Protein AF-A0A4Y2WVT3-F1 (afdb_monomer_lite)

Secondary structure (DSSP, 8-state):
-----HHHHHHHHHHHHHHHHHHTHHHHHHHHHHHHHHHHHHHHHHHHHHHHS--B-TTS-B-------SS------HHHHTTSS---EEEEEES--HHHHHHHHHHHHHHHHH--S----EEEEE-SSHHHHHHHHHHHHHH-TTSEEEEEEESS--SS--SS--EEEEE--

Foldseek 3Di:
DDPDDVVNVVVVVVVVVVVVCVVPVVVVVCVPVVVVVVVVVVVVVVVVVVVVPCCADPVRHRVFPPPDDPDDDDPDDPLVVQAPDQAAEEEEEPDDDPQVQVVVVVVVVVCVVPRPGNHDHYHYYHDNDPVRSVVVVVVVCSVPVRHKYWYKYFDPDDVDDDPDGDIDIDIGD

pLDDT: mean 72.91, std 14.73, range [37.28, 92.56]

Sequence (173 aa):
MVATSGFRQFVILLYKGLLLRKRHYIVTFFELVIPVFVASILCIIQAQQTVYSDDRDFLGRRKGNLWEDYATYEPFDIFETAQHQRLDVEFVFTPNNDFTRKFVEDSVEFFRRRSNFMLGRTGVKGAPSEKELERYCVQQQRDDPYKLYVGTVFQNFGDELPTSLDYKIRHNP

Structure (mmCIF, N/CA/C/O backbone):
data_AF-A0A4Y2WVT3-F1
#
_entry.id   AF-A0A4Y2WVT3-F1
#
loop_
_atom_site.group_PDB
_atom_site.id
_atom_site.type_symbol
_atom_site.label_atom_id
_atom_site.label_alt_id
_atom_site.label_comp_id
_atom_site.label_asym_id
_atom_site.label_entity_id
_atom_site.label_seq_id
_atom_site.pdbx_PDB_ins_code
_atom_site.Cartn_x
_atom_site.Cartn_y
_atom_site.Cartn_z
_atom_site.occupancy
_atom_site.B_iso_or_equiv
_atom_site.auth_seq_id
_atom_site.auth_comp_id
_atom_site.auth_asym_id
_atom_site.auth_atom_id
_atom_site.pdbx_PDB_model_num
ATOM 1 N N . MET A 1 1 ? 60.723 3.828 -65.428 1.00 40.53 1 MET A N 1
ATOM 2 C CA . MET A 1 1 ? 60.074 3.372 -64.179 1.00 40.53 1 MET A CA 1
ATOM 3 C C . MET A 1 1 ? 59.115 4.463 -63.737 1.00 40.53 1 MET A C 1
ATOM 5 O O . MET A 1 1 ? 59.575 5.542 -63.394 1.00 40.53 1 MET A O 1
ATOM 9 N N . VAL A 1 2 ? 57.802 4.255 -63.859 1.00 51.91 2 VAL A N 1
ATOM 10 C CA . VAL A 1 2 ? 56.820 5.274 -63.457 1.00 51.91 2 VAL A CA 1
ATOM 11 C C . VAL A 1 2 ? 56.696 5.213 -61.940 1.00 51.91 2 VAL A C 1
ATOM 13 O O . VAL A 1 2 ? 56.147 4.252 -61.409 1.00 51.91 2 VAL A O 1
ATOM 16 N N . ALA A 1 3 ? 57.236 6.218 -61.251 1.00 56.72 3 ALA A N 1
ATOM 17 C CA . ALA A 1 3 ? 57.017 6.421 -59.827 1.00 56.72 3 ALA A CA 1
ATOM 18 C C . ALA A 1 3 ? 55.534 6.751 -59.614 1.00 56.72 3 ALA A C 1
ATOM 20 O O . ALA A 1 3 ? 55.102 7.898 -59.722 1.00 56.72 3 ALA A O 1
ATOM 21 N N . THR A 1 4 ? 54.712 5.729 -59.394 1.00 61.69 4 THR A N 1
ATOM 22 C CA . THR A 1 4 ? 53.334 5.927 -58.953 1.00 61.69 4 THR A CA 1
ATOM 23 C C . THR A 1 4 ? 53.376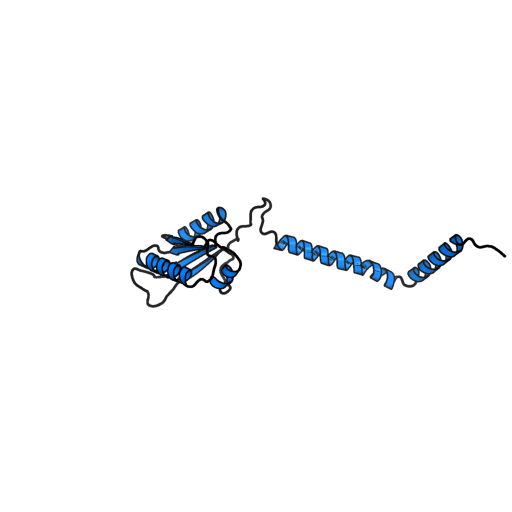 6.529 -57.559 1.00 61.69 4 THR A C 1
ATOM 25 O O . THR A 1 4 ? 53.844 5.891 -56.620 1.00 61.69 4 THR A O 1
ATOM 28 N N . SER A 1 5 ? 52.910 7.774 -57.439 1.00 76.06 5 SER A N 1
ATOM 29 C CA . SER A 1 5 ? 52.772 8.466 -56.161 1.00 76.06 5 SER A CA 1
ATOM 30 C C . SER A 1 5 ? 52.007 7.580 -55.173 1.00 76.06 5 SER A C 1
ATOM 32 O O . SER A 1 5 ? 50.980 6.998 -55.531 1.00 76.06 5 SER A O 1
ATOM 34 N N . GLY A 1 6 ? 52.488 7.463 -53.930 1.00 80.31 6 GLY A N 1
ATOM 35 C CA . GLY A 1 6 ? 51.864 6.601 -52.910 1.00 80.31 6 GLY A CA 1
ATOM 36 C C . GLY A 1 6 ? 50.367 6.883 -52.715 1.00 80.31 6 GLY A C 1
ATOM 37 O O . GLY A 1 6 ? 49.580 5.976 -52.458 1.00 80.31 6 GLY A O 1
ATOM 38 N N . PHE A 1 7 ? 49.944 8.122 -52.977 1.00 82.38 7 PHE A N 1
ATOM 39 C CA . PHE A 1 7 ? 48.540 8.525 -53.004 1.00 82.38 7 PHE A CA 1
ATOM 40 C C . PHE A 1 7 ? 47.713 7.818 -54.092 1.00 82.38 7 PHE A C 1
ATOM 42 O O . PHE A 1 7 ? 46.597 7.369 -53.840 1.00 82.38 7 PHE A O 1
ATOM 49 N N . ARG A 1 8 ? 48.262 7.647 -55.301 1.00 82.19 8 ARG A N 1
ATOM 50 C CA . ARG A 1 8 ? 47.585 6.922 -56.387 1.00 82.19 8 ARG A CA 1
ATOM 51 C C . ARG A 1 8 ? 47.410 5.445 -56.036 1.00 82.19 8 ARG A C 1
ATOM 53 O O . ARG A 1 8 ? 46.363 4.872 -56.322 1.00 82.19 8 ARG A O 1
ATOM 60 N N . GLN A 1 9 ? 48.398 4.846 -55.374 1.00 83.44 9 GLN A N 1
ATOM 61 C CA . GLN A 1 9 ? 48.312 3.469 -54.885 1.00 83.44 9 GLN A CA 1
ATOM 62 C C . GLN A 1 9 ? 47.261 3.324 -53.770 1.00 83.44 9 GLN A C 1
ATOM 64 O O . GLN A 1 9 ? 46.480 2.376 -53.795 1.00 83.44 9 GLN A O 1
ATOM 69 N N . PHE A 1 10 ? 47.170 4.297 -52.859 1.00 85.06 10 PHE A N 1
ATOM 70 C CA . PHE A 1 10 ? 46.140 4.349 -51.817 1.00 85.06 10 PHE A CA 1
ATOM 71 C C . PHE A 1 10 ? 44.716 4.416 -52.393 1.00 85.06 10 PHE A C 1
ATOM 73 O O . PHE A 1 10 ? 43.856 3.623 -52.007 1.00 85.06 10 PHE A O 1
ATOM 80 N N . VAL A 1 11 ? 44.471 5.290 -53.376 1.00 87.50 11 VAL A N 1
ATOM 81 C CA . VAL A 1 11 ? 43.152 5.410 -54.027 1.00 87.50 11 VAL A CA 1
ATOM 82 C C . VAL A 1 11 ? 42.773 4.123 -54.767 1.00 87.50 11 VAL A C 1
ATOM 84 O O . VAL A 1 11 ? 41.625 3.689 -54.696 1.00 87.50 11 VAL A O 1
ATOM 87 N N . ILE A 1 12 ? 43.730 3.469 -55.434 1.00 87.44 12 ILE A N 1
ATOM 88 C CA . ILE A 1 12 ? 43.489 2.188 -56.118 1.00 87.44 12 ILE A CA 1
ATOM 89 C C . ILE A 1 12 ? 43.112 1.087 -55.115 1.00 87.44 12 ILE A C 1
ATOM 91 O O . ILE A 1 12 ? 42.212 0.291 -55.388 1.00 87.44 12 ILE A O 1
ATOM 95 N N . LEU A 1 13 ? 43.758 1.046 -53.947 1.00 85.44 13 LEU A N 1
ATOM 96 C CA . LEU A 1 13 ? 43.434 0.088 -52.887 1.00 85.44 13 LEU A CA 1
ATOM 97 C C . LEU A 1 13 ? 42.046 0.347 -52.283 1.00 85.44 13 LEU A C 1
ATOM 99 O O . LEU A 1 13 ? 41.276 -0.601 -52.127 1.00 85.44 13 LEU A O 1
ATOM 103 N N . LEU A 1 14 ? 41.687 1.612 -52.033 1.00 83.12 14 LEU A N 1
ATOM 104 C CA . LEU A 1 14 ? 40.338 2.002 -51.604 1.00 83.12 14 LEU A CA 1
ATOM 105 C C . LEU A 1 14 ? 39.276 1.598 -52.630 1.00 83.12 14 LEU A C 1
ATOM 107 O O . LEU A 1 14 ? 38.268 0.991 -52.274 1.00 83.12 14 LEU A O 1
ATOM 111 N N . TYR A 1 15 ? 39.519 1.879 -53.911 1.00 86.31 15 TYR A N 1
ATOM 112 C CA . TYR A 1 15 ? 38.610 1.515 -54.995 1.00 86.31 15 TYR A CA 1
ATOM 113 C C . TYR A 1 15 ? 38.429 -0.005 -55.103 1.00 86.31 15 TYR A C 1
ATOM 115 O O . TYR A 1 15 ? 37.311 -0.492 -55.276 1.00 86.31 15 TYR A O 1
ATOM 123 N N . LYS A 1 16 ? 39.507 -0.777 -54.923 1.00 81.50 16 LYS A N 1
ATOM 124 C CA . LYS A 1 16 ? 39.452 -2.243 -54.893 1.00 81.50 16 LYS A CA 1
ATOM 125 C C . LYS A 1 16 ? 38.651 -2.760 -53.691 1.00 81.50 16 LYS A C 1
ATOM 127 O O . LYS A 1 16 ? 37.829 -3.657 -53.865 1.00 81.50 16 LYS A O 1
ATOM 132 N N . GLY A 1 17 ? 38.832 -2.174 -52.505 1.00 77.44 17 GLY A N 1
ATOM 133 C CA . GLY A 1 17 ? 38.026 -2.483 -51.317 1.00 77.44 17 GLY A CA 1
ATOM 134 C C . GLY A 1 17 ? 36.540 -2.164 -51.512 1.00 77.44 17 GLY A C 1
ATOM 135 O O . GLY A 1 17 ? 35.675 -2.972 -51.177 1.00 77.44 17 GLY A O 1
ATOM 136 N N . LEU A 1 18 ? 36.236 -1.033 -52.151 1.00 76.69 18 LEU A N 1
ATOM 137 C CA . LEU A 1 18 ? 34.870 -0.610 -52.462 1.00 76.69 18 LEU A CA 1
ATOM 138 C C . LEU A 1 18 ? 34.197 -1.524 -53.503 1.00 76.69 18 LEU A C 1
ATOM 140 O O . LEU A 1 18 ? 33.026 -1.872 -53.354 1.00 76.69 18 LEU A O 1
ATOM 144 N N . LEU A 1 19 ? 34.936 -1.991 -54.516 1.00 76.62 19 LEU A N 1
ATOM 145 C CA . LEU A 1 19 ? 34.446 -2.973 -55.493 1.00 76.62 19 LEU A CA 1
ATOM 146 C C . LEU A 1 19 ? 34.153 -4.345 -54.869 1.00 76.62 19 LEU A C 1
ATOM 148 O O . LEU A 1 19 ? 33.174 -4.987 -55.253 1.00 76.62 19 LEU A O 1
ATOM 152 N N . LEU A 1 20 ? 34.971 -4.791 -53.909 1.00 71.62 20 LEU A N 1
ATOM 153 C CA . LEU A 1 20 ? 34.722 -6.027 -53.159 1.00 71.62 20 LEU A CA 1
ATOM 154 C C . LEU A 1 20 ? 33.452 -5.905 -52.308 1.00 71.62 20 LEU A C 1
ATOM 156 O O . LEU A 1 20 ? 32.612 -6.805 -52.328 1.00 71.62 20 LEU A O 1
ATOM 160 N N . ARG A 1 21 ? 33.254 -4.755 -51.652 1.00 69.06 21 ARG A N 1
ATOM 161 C CA . ARG A 1 21 ? 32.043 -4.464 -50.872 1.00 69.06 21 ARG A CA 1
ATOM 162 C C . ARG A 1 21 ? 30.783 -4.410 -51.752 1.00 69.06 21 ARG A C 1
ATOM 164 O O . ARG A 1 21 ? 29.753 -4.956 -51.374 1.00 69.06 21 ARG A O 1
ATOM 171 N N . LYS A 1 22 ? 30.885 -3.877 -52.979 1.00 68.56 22 LYS A N 1
ATOM 172 C CA . LYS A 1 22 ? 29.789 -3.868 -53.974 1.00 68.56 22 LYS A CA 1
ATOM 173 C C . LYS A 1 22 ? 29.333 -5.278 -54.388 1.00 68.56 22 LYS A C 1
ATOM 175 O O . LYS A 1 22 ? 28.160 -5.464 -54.694 1.00 68.56 22 LYS A O 1
ATOM 180 N N . ARG A 1 23 ? 30.233 -6.272 -54.404 1.00 71.62 23 ARG A N 1
ATOM 181 C CA . ARG A 1 23 ? 29.885 -7.673 -54.730 1.00 71.62 23 ARG A CA 1
ATOM 182 C C . ARG A 1 23 ? 29.207 -8.409 -53.573 1.00 71.62 23 ARG A C 1
ATOM 184 O O . ARG A 1 23 ? 28.394 -9.289 -53.825 1.00 71.62 23 ARG A O 1
ATOM 191 N N . HIS A 1 24 ? 29.485 -8.018 -52.330 1.00 76.00 24 HIS A N 1
ATOM 192 C CA . HIS A 1 24 ? 28.899 -8.608 -51.123 1.00 76.00 24 HIS A CA 1
ATOM 193 C C . HIS A 1 24 ? 27.914 -7.649 -50.440 1.00 76.00 24 HIS A C 1
ATOM 195 O O . HIS A 1 24 ? 27.964 -7.445 -49.227 1.00 76.00 24 HIS A O 1
ATOM 201 N N . TYR A 1 25 ? 26.991 -7.081 -51.225 1.00 74.69 25 TYR A N 1
ATOM 202 C CA . TYR A 1 25 ? 26.012 -6.098 -50.743 1.00 74.69 25 TYR A CA 1
ATOM 203 C C . TYR A 1 25 ? 25.156 -6.621 -49.578 1.00 74.69 25 TYR A C 1
ATOM 205 O O . TYR A 1 25 ? 24.794 -5.849 -48.699 1.00 74.69 25 TYR A O 1
ATOM 213 N N . ILE A 1 26 ? 24.895 -7.933 -49.530 1.00 74.81 26 ILE A N 1
ATOM 214 C CA . ILE A 1 26 ? 24.154 -8.590 -48.443 1.00 74.81 26 ILE A CA 1
ATOM 215 C C . ILE A 1 26 ? 24.902 -8.445 -47.110 1.00 74.81 26 ILE A C 1
ATOM 217 O O . ILE A 1 26 ? 24.302 -8.080 -46.106 1.00 74.81 26 ILE A O 1
ATOM 221 N N . VAL A 1 27 ? 26.222 -8.662 -47.096 1.00 79.50 27 VAL A N 1
ATOM 222 C CA . VAL A 1 27 ? 27.032 -8.570 -45.868 1.00 79.50 27 VAL A CA 1
ATOM 223 C C . VAL A 1 27 ? 27.122 -7.122 -45.391 1.00 79.50 27 VAL A C 1
ATOM 225 O O . VAL A 1 27 ? 26.963 -6.854 -44.207 1.00 79.50 27 VAL A O 1
ATOM 228 N N . THR A 1 28 ? 27.298 -6.172 -46.314 1.00 78.69 28 THR A N 1
ATOM 229 C CA . THR A 1 28 ? 27.326 -4.734 -45.986 1.00 78.69 28 THR A CA 1
ATOM 230 C C . THR A 1 28 ? 25.971 -4.220 -45.502 1.00 78.69 28 THR A C 1
ATOM 232 O O . THR A 1 28 ? 25.914 -3.342 -44.647 1.00 78.69 28 THR A O 1
ATOM 235 N N . PHE A 1 29 ? 24.875 -4.779 -46.016 1.00 79.75 29 PHE A N 1
ATOM 236 C CA . PHE A 1 29 ? 23.532 -4.474 -45.539 1.00 79.75 29 PHE A CA 1
ATOM 237 C C . PHE A 1 29 ? 23.353 -4.910 -44.080 1.00 79.75 29 PHE A C 1
ATOM 239 O O . PHE A 1 29 ? 22.938 -4.097 -43.261 1.00 79.75 29 PHE A O 1
ATOM 246 N N . PHE A 1 30 ? 23.746 -6.136 -43.719 1.00 82.06 30 PHE A N 1
ATOM 247 C CA . PHE A 1 30 ? 23.706 -6.583 -42.321 1.00 82.06 30 PHE A CA 1
ATOM 248 C C . PHE A 1 30 ? 24.674 -5.804 -41.416 1.00 82.06 30 PHE A C 1
ATOM 250 O O . PHE A 1 30 ? 24.306 -5.476 -40.292 1.00 82.06 30 PHE A O 1
ATOM 257 N N . GLU A 1 31 ? 25.861 -5.437 -41.912 1.00 83.75 31 GLU A N 1
ATOM 258 C CA . GLU A 1 31 ? 26.832 -4.596 -41.190 1.00 83.75 31 GLU A CA 1
ATOM 259 C C . GLU A 1 31 ? 26.243 -3.224 -40.806 1.00 83.75 31 GLU A C 1
ATOM 261 O O . GLU A 1 31 ? 26.591 -2.681 -39.763 1.00 83.75 31 GLU A O 1
ATOM 266 N N . LEU A 1 32 ? 25.319 -2.683 -41.610 1.00 85.19 32 LEU A N 1
ATOM 267 C CA . LEU A 1 32 ? 24.657 -1.401 -41.349 1.00 85.19 32 LEU A CA 1
ATOM 268 C C . LEU A 1 32 ? 23.351 -1.562 -40.557 1.00 85.19 32 LEU A C 1
ATOM 270 O O . LEU A 1 32 ? 23.080 -0.785 -39.643 1.00 85.19 32 LEU A O 1
ATOM 274 N N . VAL A 1 33 ? 22.546 -2.575 -40.880 1.00 89.50 33 VAL A N 1
ATOM 275 C CA . VAL A 1 33 ? 21.230 -2.791 -40.262 1.00 89.50 33 VAL A CA 1
ATOM 276 C C . VAL A 1 33 ? 21.352 -3.280 -38.824 1.00 89.50 33 VAL A C 1
ATOM 278 O O . VAL A 1 33 ? 20.589 -2.823 -37.979 1.00 89.50 33 VAL A O 1
ATOM 281 N N . ILE A 1 34 ? 22.309 -4.161 -38.511 1.00 87.56 34 ILE A N 1
ATOM 282 C CA . ILE A 1 34 ? 22.442 -4.729 -37.1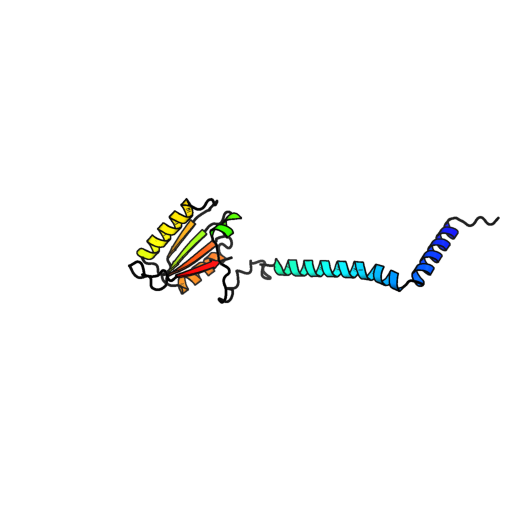61 1.00 87.56 34 ILE A CA 1
ATOM 283 C C . ILE A 1 34 ? 22.719 -3.636 -36.110 1.00 87.56 34 ILE A C 1
ATOM 285 O O . ILE A 1 34 ? 21.971 -3.582 -35.134 1.00 87.56 34 ILE A O 1
ATOM 289 N N . PRO A 1 35 ? 23.699 -2.722 -36.281 1.00 89.50 35 PRO A N 1
ATOM 290 C CA . PRO A 1 35 ? 23.935 -1.656 -35.305 1.00 89.50 35 PRO A CA 1
ATOM 291 C C . PRO A 1 35 ? 22.737 -0.720 -35.126 1.00 89.50 35 PRO A C 1
ATOM 293 O O . PRO A 1 35 ? 22.410 -0.353 -34.000 1.00 89.50 35 PRO A O 1
ATOM 296 N N . VAL A 1 36 ? 22.051 -0.368 -36.219 1.00 91.00 36 VAL A N 1
ATOM 297 C CA . VAL A 1 36 ? 20.859 0.494 -36.177 1.00 91.00 36 VAL A CA 1
ATOM 298 C C . VAL A 1 36 ? 19.708 -0.202 -35.452 1.00 91.00 36 VAL A C 1
ATOM 300 O O . VAL A 1 36 ? 19.046 0.404 -34.612 1.00 91.00 36 VAL A O 1
ATOM 303 N N . PHE A 1 37 ? 19.496 -1.488 -35.725 1.00 92.56 37 PHE A N 1
ATOM 304 C CA . PHE A 1 37 ? 18.456 -2.286 -35.088 1.00 92.56 37 PHE A CA 1
ATOM 305 C C . PHE A 1 37 ? 18.717 -2.464 -33.587 1.00 92.56 37 PHE A C 1
ATOM 307 O O . PHE A 1 37 ? 17.827 -2.207 -32.778 1.00 92.56 37 PHE A O 1
ATOM 314 N N . VAL A 1 38 ? 19.948 -2.803 -33.195 1.00 90.06 38 VAL A N 1
ATOM 315 C CA . VAL A 1 38 ? 20.339 -2.927 -31.781 1.00 90.06 38 VAL A CA 1
ATOM 316 C C . VAL A 1 38 ? 20.186 -1.591 -31.051 1.00 90.06 38 VAL A C 1
ATOM 318 O O . VAL A 1 38 ? 19.607 -1.558 -29.967 1.00 90.06 38 VAL A O 1
ATOM 321 N N . ALA A 1 39 ? 20.621 -0.480 -31.655 1.00 89.88 39 ALA A N 1
ATOM 322 C CA . ALA A 1 39 ? 20.424 0.850 -31.082 1.00 89.88 39 ALA A CA 1
ATOM 323 C C . ALA A 1 39 ? 18.932 1.186 -30.910 1.00 89.88 39 ALA A C 1
ATOM 325 O O . ALA A 1 39 ? 18.538 1.705 -29.869 1.00 89.88 39 ALA A O 1
ATOM 326 N N . SER A 1 40 ? 18.088 0.832 -31.885 1.00 89.00 40 SER A N 1
ATOM 327 C CA . SER A 1 40 ? 16.644 1.078 -31.806 1.00 89.00 40 SER A CA 1
ATOM 328 C C . SER A 1 40 ? 15.971 0.286 -30.683 1.00 89.00 40 SER A C 1
ATOM 330 O O . SER A 1 40 ? 15.154 0.844 -29.956 1.00 89.00 40 SER A O 1
ATOM 332 N N . ILE A 1 41 ? 16.367 -0.977 -30.476 1.00 88.75 41 ILE A N 1
ATOM 333 C CA . ILE A 1 41 ? 15.863 -1.809 -29.377 1.00 88.75 41 ILE A CA 1
ATOM 334 C C . ILE A 1 41 ? 16.261 -1.200 -28.033 1.00 88.75 41 ILE A C 1
ATOM 336 O O . ILE A 1 41 ? 15.416 -1.081 -27.151 1.00 88.75 41 ILE A O 1
ATOM 340 N N . LEU A 1 42 ? 17.517 -0.771 -27.882 1.00 84.50 42 LEU A N 1
ATOM 341 C CA . LEU A 1 42 ? 17.981 -0.130 -26.650 1.00 84.50 42 LEU A CA 1
ATOM 342 C C . LEU A 1 42 ? 17.221 1.171 -26.367 1.00 84.50 42 LEU A C 1
ATOM 344 O O . LEU A 1 42 ? 16.813 1.392 -25.230 1.00 84.50 42 LEU A O 1
ATOM 348 N N . CYS A 1 43 ? 16.956 1.990 -27.388 1.00 82.44 43 CYS A N 1
ATOM 349 C CA . CYS A 1 43 ? 16.132 3.189 -27.241 1.00 82.44 43 CYS A CA 1
ATOM 350 C C . CYS A 1 43 ? 14.683 2.863 -26.850 1.00 82.44 43 CYS A C 1
ATOM 352 O O . CYS A 1 43 ? 14.117 3.575 -26.027 1.00 82.44 43 CYS A O 1
ATOM 354 N N . ILE A 1 44 ? 14.083 1.803 -27.402 1.00 83.38 44 ILE A N 1
ATOM 355 C CA . ILE A 1 44 ? 12.720 1.374 -27.047 1.00 83.38 44 ILE A CA 1
ATOM 356 C C . ILE A 1 44 ? 12.673 0.873 -25.603 1.00 83.38 44 ILE A C 1
ATOM 358 O O . ILE A 1 44 ? 11.803 1.299 -24.851 1.00 83.38 44 ILE A O 1
ATOM 362 N N . ILE A 1 45 ? 13.626 0.031 -25.193 1.00 78.50 45 ILE A N 1
ATOM 363 C CA . ILE A 1 45 ? 13.724 -0.458 -23.811 1.00 78.50 45 ILE A CA 1
ATOM 364 C C . ILE A 1 45 ? 13.903 0.721 -22.853 1.00 78.50 45 ILE A C 1
ATOM 366 O O . ILE A 1 45 ? 13.195 0.808 -21.855 1.00 78.50 45 ILE A O 1
ATOM 370 N N . GLN A 1 46 ? 14.789 1.666 -23.175 1.00 71.62 46 GLN A N 1
ATOM 371 C CA . GLN A 1 46 ? 15.002 2.856 -22.356 1.00 71.62 46 GLN A CA 1
ATOM 372 C C . GLN A 1 46 ? 13.752 3.747 -22.307 1.00 71.62 46 GLN A C 1
ATOM 374 O O . GLN A 1 46 ? 13.396 4.228 -21.236 1.00 71.62 46 GLN A O 1
ATOM 379 N N . ALA A 1 47 ? 13.043 3.925 -23.425 1.00 68.44 47 ALA A N 1
ATOM 380 C CA . ALA A 1 47 ? 11.788 4.672 -23.466 1.00 68.44 47 ALA A CA 1
ATOM 381 C C . ALA A 1 47 ? 10.694 3.996 -22.619 1.00 68.44 47 ALA A C 1
ATOM 383 O O . ALA A 1 47 ? 9.987 4.663 -21.866 1.00 68.44 47 ALA A O 1
ATOM 384 N N . GLN A 1 48 ? 10.585 2.668 -22.674 1.00 62.16 48 GLN A N 1
ATOM 385 C CA . GLN A 1 48 ? 9.659 1.908 -21.832 1.00 62.16 48 GLN A CA 1
ATOM 386 C C . GLN A 1 48 ? 10.044 1.976 -20.353 1.00 62.16 48 GLN A C 1
ATOM 388 O O . GLN A 1 48 ? 9.167 2.132 -19.511 1.00 62.16 48 GLN A O 1
ATOM 393 N N . GLN A 1 49 ? 11.336 1.943 -20.025 1.00 57.25 49 GLN A N 1
ATOM 394 C CA . GLN A 1 49 ? 11.815 2.140 -18.656 1.00 57.25 49 GLN A CA 1
ATOM 395 C C . GLN A 1 49 ? 11.531 3.555 -18.143 1.00 57.25 49 GLN A C 1
ATOM 397 O O . GLN A 1 49 ? 11.167 3.708 -16.982 1.00 57.25 49 GLN A O 1
ATOM 402 N N . THR A 1 50 ? 11.629 4.590 -18.984 1.00 51.38 50 THR A N 1
ATOM 403 C CA . THR A 1 50 ? 11.226 5.948 -18.584 1.00 51.38 50 THR A CA 1
ATOM 404 C C . THR A 1 50 ? 9.722 6.078 -18.378 1.00 51.38 50 THR A C 1
ATOM 406 O O . THR A 1 50 ? 9.316 6.827 -17.505 1.00 51.38 50 THR A O 1
ATOM 409 N N . VAL A 1 51 ? 8.900 5.326 -19.119 1.00 52.47 51 VAL A N 1
ATOM 410 C CA . VAL A 1 51 ? 7.437 5.305 -18.937 1.00 52.47 51 VAL A CA 1
ATOM 411 C C . VAL A 1 51 ? 7.032 4.486 -17.706 1.00 52.47 51 VAL A C 1
ATOM 413 O O . VAL A 1 51 ? 6.070 4.839 -17.037 1.00 52.47 51 VAL A O 1
ATOM 416 N N . TYR A 1 52 ? 7.772 3.423 -17.378 1.00 46.34 52 TYR A N 1
ATOM 417 C CA . TYR A 1 52 ? 7.529 2.601 -16.188 1.00 46.34 52 TYR A CA 1
ATOM 418 C C . TYR A 1 52 ? 8.034 3.262 -14.894 1.00 46.34 52 TYR A C 1
ATOM 420 O O . TYR A 1 52 ? 7.483 3.019 -13.830 1.00 46.34 52 TYR A O 1
ATOM 428 N N . SER A 1 53 ? 9.056 4.121 -14.982 1.00 46.16 53 SER A N 1
ATOM 429 C CA . SER A 1 53 ? 9.573 4.904 -13.848 1.00 46.16 53 SER A CA 1
ATOM 430 C C . SER A 1 53 ? 8.925 6.281 -13.694 1.00 46.16 53 SER A C 1
ATOM 432 O O . SER A 1 53 ? 9.270 6.998 -12.749 1.00 46.16 53 SER A O 1
ATOM 434 N N . ASP A 1 54 ? 8.019 6.686 -14.591 1.00 47.19 54 ASP A N 1
ATOM 435 C CA . ASP A 1 54 ? 7.273 7.931 -14.413 1.00 47.19 54 ASP A CA 1
ATOM 436 C C . ASP A 1 54 ? 6.046 7.674 -13.540 1.00 47.19 54 ASP A C 1
ATOM 438 O O . ASP A 1 54 ? 4.889 7.739 -13.953 1.00 47.19 54 ASP A O 1
ATOM 442 N N . ASP A 1 55 ? 6.332 7.437 -12.264 1.00 51.81 55 ASP A N 1
ATOM 443 C CA . ASP A 1 55 ? 5.380 7.563 -11.169 1.00 51.81 55 ASP A CA 1
ATOM 444 C C . ASP A 1 55 ? 4.880 9.006 -11.034 1.00 51.81 55 ASP A C 1
ATOM 446 O O . ASP A 1 55 ? 4.376 9.349 -9.975 1.00 51.81 55 ASP A O 1
ATOM 450 N N . ARG A 1 56 ? 5.058 9.912 -12.007 1.00 49.25 56 ARG A N 1
ATOM 451 C CA . ARG A 1 56 ? 4.649 11.311 -11.903 1.00 49.25 56 ARG A CA 1
ATOM 452 C C . ARG A 1 56 ? 3.731 11.717 -13.053 1.00 49.25 56 ARG A C 1
ATOM 454 O O . ARG A 1 56 ? 3.986 11.443 -14.214 1.00 49.25 56 ARG A O 1
ATOM 461 N N . ASP A 1 57 ? 2.643 12.406 -12.725 1.00 51.44 57 ASP A N 1
ATOM 462 C CA . ASP A 1 57 ? 1.780 13.040 -13.725 1.00 51.44 57 ASP A CA 1
ATOM 463 C C . ASP A 1 57 ? 2.513 14.197 -14.430 1.00 51.44 57 ASP A C 1
ATOM 465 O O . ASP A 1 57 ? 3.496 14.722 -13.909 1.00 51.44 57 ASP A O 1
ATOM 469 N N . PHE A 1 58 ? 1.961 14.700 -15.546 1.00 44.84 58 PHE A N 1
ATOM 470 C CA . PHE A 1 58 ? 2.441 15.868 -16.324 1.00 44.84 58 PHE A CA 1
ATOM 471 C C . PHE A 1 58 ? 2.798 17.129 -15.501 1.00 44.84 58 PHE A C 1
ATOM 473 O O . PHE A 1 58 ? 3.463 18.032 -16.003 1.00 44.84 58 PHE A O 1
ATOM 480 N N . LEU A 1 59 ? 2.355 17.212 -14.243 1.00 52.91 59 LEU A N 1
ATOM 481 C CA . LEU A 1 59 ? 2.660 18.285 -13.291 1.00 52.91 59 LEU A CA 1
ATOM 482 C C . LEU A 1 59 ? 3.784 17.931 -12.294 1.00 52.91 59 LEU A C 1
ATOM 484 O O . LEU A 1 59 ? 3.956 18.632 -11.299 1.00 52.91 59 LEU A O 1
ATOM 488 N N . GLY A 1 60 ? 4.514 16.832 -12.500 1.00 46.41 60 GLY A N 1
ATOM 489 C CA . GLY A 1 60 ? 5.577 16.354 -11.612 1.00 46.41 60 GLY A CA 1
ATOM 490 C C . GLY A 1 60 ? 5.090 15.834 -10.253 1.00 46.41 60 GLY A C 1
ATOM 491 O O . GLY A 1 60 ? 5.904 15.638 -9.348 1.00 46.41 60 GLY A O 1
ATOM 492 N N . ARG A 1 61 ? 3.779 15.619 -10.086 1.00 48.03 61 ARG A N 1
ATOM 493 C CA . ARG A 1 61 ? 3.179 15.034 -8.877 1.00 48.03 61 ARG A CA 1
ATOM 494 C C . ARG A 1 61 ? 3.287 13.527 -8.946 1.00 48.03 61 ARG A C 1
ATOM 496 O O . ARG A 1 61 ? 2.871 12.982 -9.958 1.00 48.03 61 ARG A O 1
ATOM 503 N N . ARG A 1 62 ? 3.766 12.878 -7.875 1.00 46.47 62 ARG A N 1
ATOM 504 C CA . ARG A 1 62 ? 3.710 11.416 -7.771 1.00 46.47 62 ARG A CA 1
ATOM 505 C C . ARG A 1 62 ? 2.257 10.999 -8.037 1.00 46.47 62 ARG A C 1
ATOM 507 O O . ARG A 1 62 ? 1.366 11.50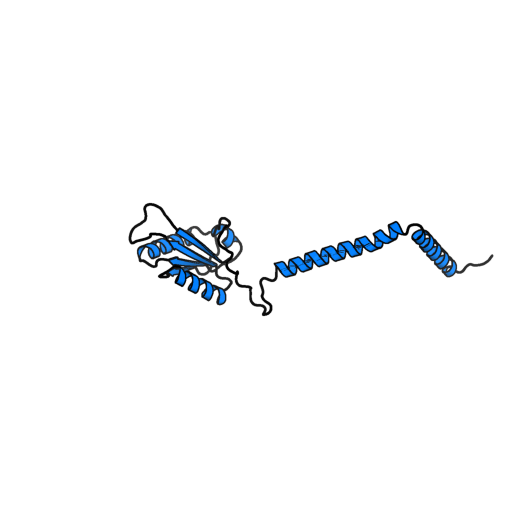7 -7.354 1.00 46.47 62 ARG A O 1
ATOM 514 N N . LYS A 1 63 ? 2.015 10.200 -9.074 1.00 47.16 63 LYS A N 1
ATOM 515 C CA . LYS A 1 63 ? 0.741 9.604 -9.451 1.00 47.16 63 LYS A CA 1
ATOM 516 C C . LYS A 1 63 ? 0.350 8.733 -8.272 1.00 47.16 63 LYS A C 1
ATOM 518 O O . LYS A 1 63 ? 0.760 7.586 -8.178 1.00 47.16 63 LYS A O 1
ATOM 523 N N . GLY A 1 64 ? -0.314 9.354 -7.297 1.00 48.00 64 GLY A N 1
ATOM 524 C CA . GLY A 1 64 ? -0.731 8.691 -6.076 1.00 48.00 64 GLY A CA 1
ATOM 525 C C . GLY A 1 64 ? -1.485 7.450 -6.494 1.00 48.00 64 GLY A C 1
ATOM 526 O O . GLY A 1 64 ? -2.449 7.580 -7.249 1.00 48.00 64 GLY A O 1
ATOM 527 N N . ASN A 1 65 ? -0.943 6.305 -6.082 1.00 48.22 65 ASN A N 1
ATOM 528 C CA . ASN A 1 65 ? -1.357 4.951 -6.409 1.00 48.22 65 ASN A CA 1
ATOM 529 C C . ASN A 1 65 ? -2.859 4.952 -6.673 1.00 48.22 65 ASN A C 1
ATOM 531 O O . ASN A 1 65 ? -3.667 5.085 -5.748 1.00 48.22 65 ASN A O 1
ATOM 535 N N . LEU A 1 66 ? -3.216 4.952 -7.960 1.00 45.56 66 LEU A N 1
ATOM 536 C CA . LEU A 1 66 ? -4.602 4.830 -8.364 1.00 45.56 66 LEU A CA 1
ATOM 537 C C . LEU A 1 66 ? -5.031 3.500 -7.764 1.00 45.56 66 LEU A C 1
ATOM 539 O O . LEU A 1 66 ? -4.446 2.486 -8.126 1.00 45.56 66 LEU A O 1
ATOM 543 N N . TRP A 1 67 ? -5.949 3.547 -6.802 1.00 41.75 67 TRP A N 1
ATOM 544 C CA . TRP A 1 67 ? -6.534 2.386 -6.147 1.00 41.75 67 TRP A CA 1
ATOM 545 C C . TRP A 1 67 ? -6.665 1.229 -7.141 1.00 41.75 67 TRP A C 1
ATOM 547 O O . TRP A 1 67 ? -7.481 1.301 -8.062 1.00 41.75 67 TRP A O 1
ATOM 557 N N . GLU A 1 68 ? -5.805 0.218 -7.004 1.00 42.88 68 GLU A N 1
ATOM 558 C CA . GLU A 1 68 ? -5.884 -0.978 -7.832 1.00 42.88 68 GLU A CA 1
ATOM 559 C C . GLU A 1 68 ? -7.173 -1.716 -7.479 1.00 42.88 68 GLU A C 1
ATOM 561 O O . GLU A 1 68 ? -7.525 -1.876 -6.307 1.00 42.88 68 GLU A O 1
ATOM 566 N N . ASP A 1 69 ? -7.904 -2.104 -8.520 1.00 37.28 69 ASP A N 1
ATOM 567 C CA . ASP A 1 69 ? -9.198 -2.759 -8.405 1.00 37.28 69 ASP A CA 1
ATOM 568 C C . ASP A 1 69 ? -9.044 -4.128 -7.706 1.00 37.28 69 ASP A C 1
ATOM 570 O O . ASP A 1 69 ? -8.155 -4.928 -8.009 1.00 37.28 69 ASP A O 1
ATOM 574 N N . TYR A 1 70 ? -9.898 -4.370 -6.715 1.00 44.03 70 TYR A N 1
ATOM 575 C CA . TYR A 1 70 ? -9.671 -5.234 -5.549 1.00 44.03 70 TYR A CA 1
ATOM 576 C C . TYR A 1 70 ? -9.886 -6.737 -5.804 1.00 44.03 70 TYR A C 1
ATOM 578 O O . TYR A 1 70 ? -10.759 -7.348 -5.182 1.00 44.03 70 TYR A O 1
ATOM 586 N N . ALA A 1 71 ? -9.120 -7.374 -6.689 1.00 43.12 71 ALA A N 1
ATOM 587 C CA . ALA A 1 71 ? -9.295 -8.813 -6.931 1.00 43.12 71 ALA A CA 1
ATOM 588 C C . ALA A 1 71 ? -8.194 -9.700 -6.336 1.00 43.12 71 ALA A C 1
ATOM 590 O O . ALA A 1 71 ? -8.457 -10.861 -6.011 1.00 43.12 71 ALA A O 1
ATOM 591 N N . THR A 1 72 ? -6.955 -9.222 -6.196 1.00 40.03 72 THR A N 1
ATOM 592 C CA . THR A 1 72 ? -5.850 -10.086 -5.751 1.00 40.03 72 THR A CA 1
ATOM 593 C C . THR A 1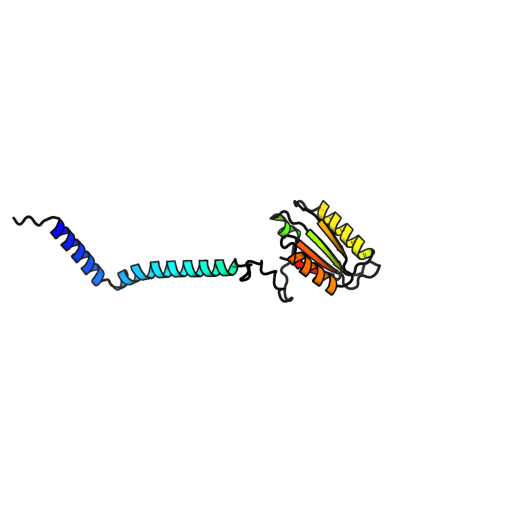 72 ? -4.729 -9.247 -5.151 1.00 40.03 72 THR A C 1
ATOM 595 O O . THR A 1 72 ? -4.003 -8.583 -5.877 1.00 40.03 72 THR A O 1
ATOM 598 N N . TYR A 1 73 ? -4.591 -9.271 -3.826 1.00 45.94 73 TYR A N 1
ATOM 599 C CA . TYR A 1 73 ? -3.404 -8.734 -3.165 1.00 45.94 73 TYR A CA 1
ATOM 600 C C . TYR A 1 73 ? -2.345 -9.832 -3.092 1.00 45.94 73 TYR A C 1
ATOM 602 O O . TYR A 1 73 ? -2.654 -10.949 -2.665 1.00 45.94 73 TYR A O 1
ATOM 610 N N . GLU A 1 74 ? -1.105 -9.522 -3.472 1.00 49.53 74 GLU A N 1
ATOM 611 C CA . GLU A 1 74 ? 0.025 -10.336 -3.023 1.00 49.53 74 GLU A CA 1
ATOM 612 C C . GLU A 1 74 ? 0.060 -10.342 -1.483 1.00 49.53 74 GLU A C 1
ATOM 614 O O . GLU A 1 74 ? -0.399 -9.381 -0.853 1.00 49.53 74 GLU A O 1
ATOM 619 N N . PRO A 1 75 ? 0.548 -11.424 -0.849 1.00 55.78 75 PRO A N 1
ATOM 620 C CA . PRO A 1 75 ? 0.655 -11.487 0.601 1.00 55.78 75 PRO A CA 1
ATOM 621 C C . PRO A 1 75 ? 1.513 -10.319 1.098 1.00 55.78 75 PRO A C 1
ATOM 623 O O . PRO A 1 75 ? 2.724 -10.298 0.908 1.00 55.78 75 PRO A O 1
ATOM 626 N N . PHE A 1 76 ? 0.875 -9.324 1.708 1.00 58.97 76 PHE A N 1
ATOM 627 C CA . PHE A 1 76 ? 1.575 -8.164 2.235 1.00 58.97 76 PHE A CA 1
ATOM 628 C C . PHE A 1 76 ? 2.187 -8.513 3.587 1.00 58.97 76 PHE A C 1
ATOM 630 O O . PHE A 1 76 ? 1.472 -8.650 4.584 1.00 58.97 76 PHE A O 1
ATOM 637 N N . ASP A 1 77 ? 3.513 -8.633 3.617 1.00 65.81 77 ASP A N 1
ATOM 638 C CA . ASP A 1 77 ? 4.271 -8.682 4.859 1.00 65.81 77 ASP A CA 1
ATOM 639 C C . ASP A 1 77 ? 4.863 -7.298 5.172 1.00 65.81 77 ASP A C 1
ATOM 641 O O . ASP A 1 77 ? 5.784 -6.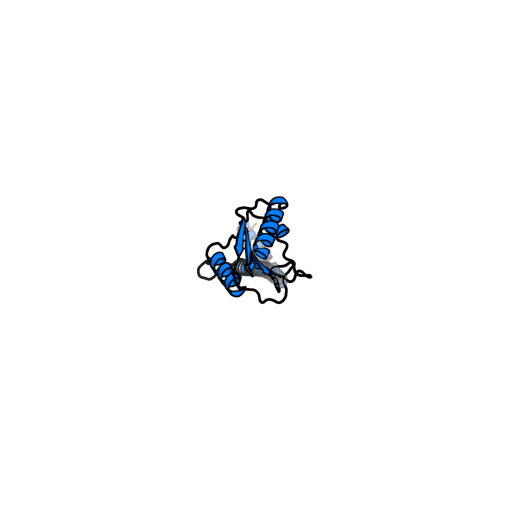795 4.514 1.00 65.81 77 ASP A O 1
ATOM 645 N N . ILE A 1 78 ? 4.328 -6.676 6.227 1.00 64.31 78 ILE A N 1
ATOM 646 C CA . ILE A 1 78 ? 4.815 -5.402 6.773 1.00 64.31 78 ILE A CA 1
ATOM 647 C C . ILE A 1 78 ? 6.298 -5.525 7.158 1.00 64.31 78 ILE A C 1
ATOM 649 O O . ILE A 1 78 ? 7.057 -4.560 7.042 1.00 64.31 78 ILE A O 1
ATOM 653 N N . PHE A 1 79 ? 6.728 -6.711 7.598 1.00 64.94 79 PHE A N 1
ATOM 654 C CA . PHE A 1 79 ? 8.099 -6.971 8.008 1.00 64.94 79 PHE A CA 1
ATOM 655 C C . PHE A 1 79 ? 9.060 -7.098 6.821 1.00 64.94 79 PHE A C 1
ATOM 657 O O . PHE A 1 79 ? 10.226 -6.765 6.973 1.00 64.94 79 PHE A O 1
ATOM 664 N N . GLU A 1 80 ? 8.639 -7.514 5.629 1.00 63.00 80 GLU A N 1
ATOM 665 C CA . GLU A 1 80 ? 9.547 -7.523 4.469 1.00 63.00 80 GLU A CA 1
ATOM 666 C C . GLU A 1 80 ? 9.706 -6.116 3.875 1.00 63.00 80 GLU A C 1
ATOM 668 O O . GLU A 1 80 ? 10.822 -5.648 3.622 1.00 63.00 80 GLU A O 1
ATOM 673 N N . THR A 1 81 ? 8.595 -5.387 3.756 1.00 58.91 81 THR A N 1
ATOM 674 C CA . THR A 1 81 ? 8.556 -4.042 3.158 1.00 58.91 81 THR A CA 1
ATOM 675 C C . THR A 1 81 ? 9.352 -3.021 3.981 1.00 58.91 81 THR A C 1
ATOM 677 O O . THR A 1 81 ? 10.055 -2.168 3.435 1.00 58.91 81 THR A O 1
ATOM 680 N N . ALA A 1 82 ? 9.326 -3.141 5.312 1.00 54.38 82 ALA A N 1
ATOM 681 C CA . ALA A 1 82 ? 10.032 -2.232 6.212 1.00 54.38 82 ALA A CA 1
ATOM 682 C C . ALA A 1 82 ? 11.569 -2.409 6.227 1.00 54.38 82 ALA A C 1
ATOM 684 O O . ALA A 1 82 ? 12.260 -1.563 6.795 1.00 54.38 82 ALA A O 1
ATOM 685 N N . GLN A 1 83 ? 12.140 -3.469 5.627 1.00 53.62 83 GLN A N 1
ATOM 686 C CA . GLN A 1 83 ? 13.590 -3.751 5.710 1.00 53.62 83 GLN A CA 1
ATOM 687 C C . GLN A 1 83 ? 14.458 -2.700 5.013 1.00 53.62 83 GLN A C 1
ATOM 689 O O . GLN A 1 83 ? 15.614 -2.503 5.387 1.00 53.62 83 GLN A O 1
ATOM 694 N N . HIS A 1 84 ? 13.915 -2.029 4.000 1.00 50.59 84 HIS A N 1
ATOM 695 C CA . HIS A 1 84 ? 14.723 -1.258 3.062 1.00 50.59 84 HIS A CA 1
ATOM 696 C C . HIS A 1 84 ? 14.794 0.238 3.394 1.00 50.59 84 HIS A C 1
ATOM 698 O O . HIS A 1 84 ? 15.681 0.923 2.884 1.00 50.59 84 HIS A O 1
ATOM 704 N N . GLN A 1 85 ? 13.891 0.771 4.229 1.00 56.59 85 GLN A N 1
ATOM 705 C CA . GLN A 1 85 ? 13.777 2.215 4.471 1.00 56.59 85 GLN A CA 1
ATOM 706 C C . GLN A 1 85 ? 13.313 2.532 5.904 1.00 56.59 85 GLN A C 1
ATOM 708 O O . GLN A 1 85 ? 12.521 1.800 6.492 1.00 56.59 85 GLN A O 1
ATOM 713 N N . ARG A 1 86 ? 13.783 3.659 6.465 1.00 62.47 86 ARG A N 1
ATOM 714 C CA . ARG A 1 86 ? 13.191 4.259 7.676 1.00 62.47 86 ARG A CA 1
ATOM 715 C C . ARG A 1 86 ? 11.806 4.793 7.322 1.00 62.47 86 ARG A C 1
ATOM 717 O O . ARG A 1 86 ? 11.695 5.931 6.875 1.00 62.47 86 ARG A O 1
ATOM 724 N N . LEU A 1 87 ? 10.782 3.967 7.488 1.00 68.19 87 LEU A N 1
ATOM 725 C CA . LEU A 1 87 ? 9.402 4.349 7.211 1.00 68.19 87 LEU A CA 1
ATOM 726 C C . LEU A 1 87 ? 8.712 4.784 8.506 1.00 68.19 87 LEU A C 1
ATOM 728 O O . LEU A 1 87 ? 8.783 4.103 9.536 1.00 68.19 87 LEU A O 1
ATOM 732 N N . ASP A 1 88 ? 8.046 5.933 8.440 1.00 77.94 88 ASP A N 1
ATOM 733 C CA . ASP A 1 88 ? 7.027 6.302 9.414 1.00 77.94 88 ASP A CA 1
ATOM 734 C C . ASP A 1 88 ? 5.786 5.460 9.098 1.00 77.94 88 ASP A C 1
ATOM 736 O O . ASP A 1 88 ? 5.332 5.419 7.954 1.00 77.94 88 ASP A O 1
ATOM 740 N N . VAL A 1 89 ? 5.257 4.755 10.099 1.00 80.50 89 VAL A N 1
ATOM 741 C CA . VAL A 1 89 ? 4.131 3.826 9.919 1.00 80.50 89 VAL A CA 1
ATOM 742 C C . VAL A 1 89 ? 2.946 4.315 10.733 1.00 80.50 89 VAL A C 1
ATOM 744 O O . VAL A 1 89 ? 3.064 4.572 11.927 1.00 80.50 89 VAL A O 1
ATOM 747 N N . GLU A 1 90 ? 1.777 4.439 10.130 1.00 87.31 90 GLU A N 1
ATOM 748 C CA . GLU A 1 90 ? 0.551 4.778 10.840 1.00 87.31 90 GLU A CA 1
ATOM 749 C C . GLU A 1 90 ? -0.482 3.670 10.695 1.00 87.31 90 GLU A C 1
ATOM 751 O O . GLU A 1 90 ? -0.933 3.336 9.601 1.00 87.31 90 GLU A O 1
ATOM 756 N N . PHE A 1 91 ? -0.850 3.100 11.838 1.00 87.88 91 PHE A N 1
ATOM 757 C CA . PHE A 1 91 ? -1.863 2.066 11.936 1.00 87.88 91 PHE A CA 1
ATOM 758 C C . PHE A 1 91 ? -3.221 2.737 12.088 1.00 87.88 91 PHE A C 1
ATOM 760 O O . PHE A 1 91 ? -3.500 3.392 13.097 1.00 87.88 91 PHE A O 1
ATOM 767 N N . VAL A 1 92 ? -4.066 2.587 11.077 1.00 90.25 92 VAL A N 1
ATOM 768 C CA . VAL A 1 92 ? -5.417 3.141 11.059 1.00 90.25 92 VAL A CA 1
ATOM 769 C C . VAL A 1 92 ? -6.408 1.994 11.183 1.00 90.25 92 VAL A C 1
ATOM 771 O O . VAL A 1 92 ? -6.216 0.955 10.564 1.00 90.25 92 VAL A O 1
ATOM 774 N N . PHE A 1 93 ? -7.465 2.134 11.977 1.00 90.44 93 PHE A N 1
ATOM 775 C CA . PHE A 1 93 ? -8.414 1.036 12.175 1.00 90.44 93 PHE A CA 1
ATOM 776 C C . PHE A 1 93 ? -9.864 1.491 12.308 1.00 90.44 93 PHE A C 1
ATOM 778 O O . PHE A 1 93 ? -10.149 2.641 12.649 1.00 90.44 93 PHE A O 1
ATOM 785 N N . THR A 1 94 ? -10.790 0.575 12.035 1.00 89.56 94 THR A N 1
ATOM 786 C CA . THR A 1 94 ? -12.232 0.773 12.216 1.00 89.56 94 THR A CA 1
ATOM 787 C C . THR A 1 94 ? -12.912 -0.559 12.577 1.00 89.56 94 THR A C 1
ATOM 789 O O . THR A 1 94 ? -12.445 -1.595 12.097 1.00 89.56 94 THR A O 1
ATOM 792 N N . PRO A 1 95 ? -13.988 -0.575 13.390 1.00 87.62 95 PRO A N 1
ATOM 793 C CA . PRO A 1 95 ? -14.585 0.561 14.100 1.00 87.62 95 PRO A CA 1
ATOM 794 C C . PRO A 1 95 ? -13.669 1.086 15.212 1.00 87.62 95 PRO A C 1
ATOM 796 O O . PRO A 1 95 ? -12.764 0.393 15.654 1.00 87.62 95 PRO A O 1
ATOM 799 N N . ASN A 1 96 ? -13.875 2.331 15.647 1.00 88.25 96 ASN A N 1
ATOM 800 C CA . ASN A 1 96 ? -13.140 2.920 16.768 1.00 88.25 96 ASN A CA 1
ATOM 801 C C . ASN A 1 96 ? -13.929 2.726 18.069 1.00 88.25 96 ASN A C 1
ATOM 803 O O . ASN A 1 96 ? -14.678 3.616 18.469 1.00 88.25 96 ASN A O 1
ATOM 807 N N . ASN A 1 97 ? -13.763 1.566 18.700 1.00 87.19 97 ASN A N 1
ATOM 808 C CA . ASN A 1 97 ? -14.277 1.283 20.042 1.00 87.19 97 ASN A CA 1
ATOM 809 C C . ASN A 1 97 ? -13.115 1.022 21.019 1.00 87.19 97 ASN A C 1
ATOM 811 O O . ASN A 1 97 ? -11.970 0.843 20.594 1.00 87.19 97 ASN A O 1
ATOM 815 N N . ASP A 1 98 ? -13.388 1.022 22.325 1.00 88.00 98 ASP A N 1
ATOM 816 C CA . ASP A 1 98 ? -12.339 0.883 23.348 1.00 88.00 98 ASP A CA 1
ATOM 817 C C . ASP A 1 98 ? -11.576 -0.441 23.214 1.00 88.00 98 ASP A C 1
ATOM 819 O O . ASP A 1 98 ? -10.360 -0.498 23.412 1.00 88.00 98 ASP A O 1
ATOM 823 N N . PHE A 1 99 ? -12.279 -1.498 22.803 1.00 86.12 99 PHE A N 1
ATOM 824 C CA . PHE A 1 99 ? -11.712 -2.824 22.608 1.00 86.12 99 PHE A CA 1
ATOM 825 C C . PHE A 1 99 ? -10.735 -2.889 21.423 1.00 86.12 99 PHE A C 1
ATOM 827 O O . PHE A 1 99 ? -9.572 -3.243 21.596 1.00 86.12 99 PHE A O 1
ATOM 834 N N . THR A 1 100 ? -11.179 -2.520 20.221 1.00 86.69 100 THR A N 1
ATOM 835 C CA . THR A 1 100 ? -10.362 -2.491 18.992 1.00 86.69 100 THR A CA 1
ATOM 836 C C . THR A 1 100 ? -9.193 -1.534 19.124 1.00 86.69 100 THR A C 1
ATOM 838 O O . THR A 1 100 ? -8.095 -1.856 18.680 1.00 86.69 100 THR A O 1
ATOM 841 N N . ARG A 1 101 ? -9.391 -0.393 19.789 1.00 90.38 101 ARG A N 1
ATOM 842 C CA . ARG A 1 101 ? -8.313 0.542 20.098 1.00 90.38 101 ARG A CA 1
ATOM 843 C C . ARG A 1 101 ? -7.241 -0.125 20.936 1.00 90.38 101 ARG A C 1
ATOM 845 O O . ARG A 1 101 ? -6.086 -0.117 20.529 1.00 90.38 101 ARG A O 1
ATOM 852 N N . LYS A 1 102 ? -7.629 -0.742 22.052 1.00 89.94 102 LYS A N 1
ATOM 853 C CA . LYS A 1 102 ? -6.692 -1.453 22.919 1.00 89.94 102 LYS A CA 1
ATOM 854 C C . LYS A 1 102 ? -5.992 -2.592 22.176 1.00 89.94 102 LYS A C 1
ATOM 856 O O . LYS A 1 102 ? -4.778 -2.711 22.247 1.00 89.94 102 LYS A O 1
ATOM 861 N N . PHE A 1 103 ? -6.738 -3.377 21.402 1.00 87.31 103 PHE A N 1
ATOM 862 C CA . PHE A 1 103 ? -6.189 -4.470 20.601 1.00 87.31 103 PHE A CA 1
ATOM 863 C C . PHE A 1 103 ? -5.146 -3.987 19.582 1.00 87.31 103 PHE A C 1
ATOM 865 O O . PHE A 1 103 ? -4.079 -4.589 19.444 1.00 87.31 103 PHE A O 1
ATOM 872 N N . VAL A 1 104 ? -5.430 -2.893 18.872 1.00 88.56 104 VAL A N 1
ATOM 873 C CA . VAL A 1 104 ? -4.494 -2.304 17.906 1.00 88.56 104 VAL A CA 1
ATOM 874 C C . VAL A 1 104 ? -3.295 -1.692 18.619 1.00 88.56 104 VAL A C 1
ATOM 876 O O . VAL A 1 104 ? -2.173 -1.892 18.169 1.00 88.56 104 VAL A O 1
ATOM 879 N N . GLU A 1 105 ? -3.490 -0.996 19.736 1.00 91.00 105 GLU A N 1
ATOM 880 C CA . GLU A 1 105 ? -2.396 -0.435 20.535 1.00 91.00 105 GLU A CA 1
ATOM 881 C C . GLU A 1 105 ? -1.452 -1.532 21.053 1.00 91.00 105 GLU A C 1
ATOM 883 O O . GLU A 1 105 ? -0.241 -1.426 20.845 1.00 91.00 105 GLU A O 1
ATOM 888 N N . ASP A 1 106 ? -1.993 -2.623 21.606 1.00 88.44 106 ASP A N 1
ATOM 889 C CA . ASP A 1 106 ? -1.231 -3.798 22.049 1.00 88.44 106 ASP A CA 1
ATOM 890 C C . ASP A 1 106 ? -0.475 -4.447 20.872 1.00 88.44 106 ASP A C 1
ATOM 892 O O . ASP A 1 106 ? 0.700 -4.811 20.985 1.00 88.44 106 ASP A O 1
ATOM 896 N N . SER A 1 107 ? -1.122 -4.544 19.706 1.00 85.06 107 SER A N 1
ATOM 897 C CA . SER A 1 107 ? -0.516 -5.085 18.482 1.00 85.06 107 SER A CA 1
ATOM 898 C C . SER A 1 107 ? 0.625 -4.206 17.967 1.00 85.06 107 SER A C 1
ATOM 900 O O . SER A 1 107 ? 1.667 -4.717 17.558 1.00 85.06 107 SER A O 1
ATOM 902 N N . VAL A 1 108 ? 0.466 -2.881 18.013 1.00 86.44 108 VAL A N 1
ATOM 903 C CA . VAL A 1 108 ? 1.496 -1.913 17.612 1.00 86.44 108 VAL A CA 1
ATOM 904 C C . VAL A 1 108 ? 2.655 -1.910 18.600 1.00 86.44 108 VAL A C 1
ATOM 906 O O . VAL A 1 108 ? 3.811 -1.803 18.189 1.00 86.44 108 VAL A O 1
ATOM 909 N N . GLU A 1 109 ? 2.388 -2.071 19.895 1.00 86.44 109 GLU A N 1
ATOM 910 C CA . GLU A 1 109 ? 3.442 -2.236 20.890 1.00 86.44 109 GLU A CA 1
ATOM 911 C C . GLU A 1 109 ? 4.229 -3.530 20.655 1.00 86.44 109 GLU A C 1
ATOM 913 O O . GLU A 1 109 ? 5.464 -3.510 20.636 1.00 86.44 109 GLU A O 1
ATOM 918 N N . PHE A 1 110 ? 3.534 -4.645 20.420 1.00 83.69 110 PHE A N 1
ATOM 919 C CA . PHE A 1 110 ? 4.171 -5.910 20.072 1.00 83.69 110 PHE A CA 1
ATOM 920 C C . PHE A 1 110 ? 5.021 -5.773 18.806 1.00 83.69 110 PHE A C 1
ATOM 922 O O . PHE A 1 110 ? 6.180 -6.198 18.790 1.00 83.69 110 PHE A O 1
ATOM 929 N N . PHE A 1 111 ? 4.474 -5.117 17.779 1.00 80.62 111 PHE A N 1
ATOM 930 C CA . PHE A 1 111 ? 5.175 -4.825 16.538 1.00 80.62 111 PHE A CA 1
ATOM 931 C C . PHE A 1 111 ? 6.466 -4.056 16.817 1.00 80.62 111 PHE A C 1
ATOM 933 O O . PHE A 1 111 ? 7.523 -4.561 16.464 1.00 80.62 111 PHE A O 1
ATOM 940 N N . ARG A 1 112 ? 6.420 -2.935 17.554 1.00 79.44 112 ARG A N 1
ATOM 941 C CA . ARG A 1 112 ? 7.611 -2.144 17.934 1.00 79.44 112 ARG A CA 1
ATOM 942 C C . ARG A 1 112 ? 8.671 -2.952 18.680 1.00 79.44 112 ARG A C 1
ATOM 944 O O . ARG A 1 112 ? 9.862 -2.727 18.490 1.00 79.44 112 ARG A O 1
ATOM 951 N N . ARG A 1 113 ? 8.256 -3.853 19.576 1.00 80.12 113 ARG A N 1
ATOM 952 C CA . ARG A 1 113 ? 9.188 -4.672 20.370 1.00 80.12 113 ARG A CA 1
ATOM 953 C C . ARG A 1 113 ? 9.884 -5.732 19.523 1.00 80.12 113 ARG A C 1
ATOM 955 O O . ARG A 1 113 ? 11.044 -6.046 19.773 1.00 80.12 113 ARG A O 1
ATOM 962 N N . ARG A 1 114 ? 9.161 -6.333 18.575 1.00 74.81 114 ARG A N 1
ATOM 963 C CA . ARG A 1 114 ? 9.650 -7.457 17.765 1.00 74.81 114 ARG A CA 1
ATOM 964 C C . ARG A 1 114 ? 10.327 -7.008 16.475 1.00 74.81 114 ARG A C 1
ATOM 966 O O . ARG A 1 114 ? 11.155 -7.736 15.932 1.00 74.81 114 ARG A O 1
ATOM 973 N N . SER A 1 115 ? 9.976 -5.825 15.995 1.00 67.94 115 SER A N 1
ATOM 974 C CA . SER A 1 115 ? 10.531 -5.216 14.804 1.00 67.94 115 SER A C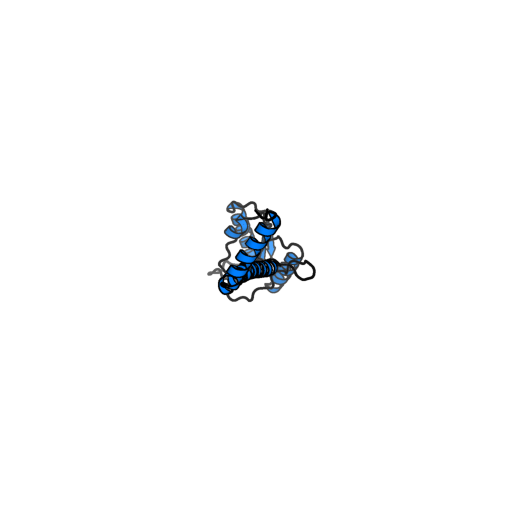A 1
ATOM 975 C C . SER A 1 115 ? 12.020 -4.906 15.019 1.00 67.94 115 SER A C 1
ATOM 977 O O . SER A 1 115 ? 12.357 -3.958 15.719 1.00 67.94 115 SER A O 1
ATOM 979 N N . ASN A 1 116 ? 12.923 -5.636 14.357 1.00 57.75 116 ASN A N 1
ATOM 980 C CA . ASN A 1 116 ? 14.356 -5.288 14.265 1.00 57.75 116 ASN A CA 1
ATOM 981 C C . ASN A 1 116 ? 14.619 -4.042 13.380 1.00 57.75 116 ASN A C 1
ATOM 983 O O . ASN A 1 116 ? 15.744 -3.798 12.948 1.00 57.75 116 ASN A O 1
ATOM 987 N N . PHE A 1 117 ? 13.574 -3.286 13.052 1.00 61.53 117 PHE A N 1
ATOM 988 C CA . PHE A 1 117 ? 13.557 -2.259 12.019 1.00 61.53 117 PHE A CA 1
ATOM 989 C C . PHE A 1 117 ? 13.881 -0.895 12.616 1.00 61.53 117 PHE A C 1
ATOM 991 O O . PHE A 1 117 ? 13.509 -0.598 13.751 1.00 61.53 117 PHE A O 1
ATOM 998 N N . MET A 1 118 ? 14.505 -0.018 11.825 1.00 55.12 118 MET A N 1
ATOM 999 C CA . MET A 1 118 ? 14.559 1.406 12.156 1.00 55.12 118 MET A CA 1
ATOM 1000 C C . MET A 1 118 ? 13.191 2.042 11.876 1.00 55.12 118 MET A C 1
ATOM 1002 O O . MET A 1 118 ? 13.034 2.795 10.919 1.00 55.12 118 MET A O 1
ATOM 1006 N N . LEU A 1 119 ? 12.191 1.712 12.692 1.00 63.72 119 LEU A N 1
ATOM 1007 C CA . LEU A 1 119 ? 10.915 2.419 12.682 1.00 63.72 119 LEU A CA 1
ATOM 1008 C C . LEU A 1 119 ? 11.167 3.880 13.033 1.00 63.72 119 LEU A C 1
ATOM 1010 O O . LEU A 1 119 ? 11.855 4.186 14.011 1.00 63.72 119 LEU A O 1
ATOM 1014 N N . GLY A 1 120 ? 10.628 4.776 12.212 1.00 65.25 120 GLY A N 1
ATOM 1015 C CA . GLY A 1 120 ? 10.544 6.182 12.562 1.00 65.25 120 GLY A CA 1
ATOM 1016 C C . GLY A 1 120 ? 9.428 6.399 13.585 1.00 65.25 120 GLY A C 1
ATOM 1017 O O . GLY A 1 120 ? 9.387 5.785 14.653 1.00 65.25 120 GLY A O 1
ATOM 1018 N N . ARG A 1 121 ? 8.486 7.282 13.272 1.00 72.94 121 ARG A N 1
ATOM 1019 C CA . ARG A 1 121 ? 7.298 7.510 14.095 1.00 72.94 121 ARG A CA 1
ATOM 1020 C C . ARG A 1 121 ? 6.215 6.503 13.747 1.00 72.94 121 ARG A C 1
ATOM 1022 O O . ARG A 1 121 ? 5.766 6.414 12.611 1.00 72.94 121 ARG A O 1
ATOM 1029 N N . THR A 1 122 ? 5.747 5.795 14.768 1.00 77.50 122 THR A N 1
ATOM 1030 C CA . THR A 1 122 ? 4.560 4.936 14.672 1.00 77.50 122 THR A CA 1
ATOM 1031 C C . THR A 1 122 ? 3.330 5.635 15.247 1.00 77.50 122 THR A C 1
ATOM 1033 O O . THR A 1 122 ? 3.334 5.962 16.438 1.00 77.50 122 THR A O 1
ATOM 1036 N N . GLY A 1 123 ? 2.299 5.846 14.432 1.00 84.12 123 GLY A N 1
ATOM 1037 C CA . GLY A 1 123 ? 1.015 6.431 14.835 1.00 84.12 123 GLY A CA 1
ATOM 1038 C C . GLY A 1 123 ? -0.095 5.387 14.952 1.00 84.12 123 GLY A C 1
ATOM 1039 O O . GLY A 1 123 ? -0.023 4.337 14.318 1.00 84.12 123 GLY A O 1
ATOM 1040 N N . VAL A 1 124 ? -1.117 5.685 15.756 1.00 89.19 124 VAL A N 1
ATOM 1041 C CA . VAL A 1 124 ? -2.346 4.887 15.851 1.00 89.19 124 VAL A CA 1
ATOM 1042 C C . VAL A 1 124 ? -3.545 5.817 15.711 1.00 89.19 124 VAL A C 1
ATOM 1044 O O . VAL A 1 124 ? -3.664 6.796 16.454 1.00 89.19 124 VAL A O 1
ATOM 1047 N N . LYS A 1 125 ? -4.447 5.513 14.774 1.00 90.25 125 LYS A N 1
ATOM 1048 C CA . LYS A 1 125 ? -5.638 6.323 14.510 1.00 90.25 125 LYS A CA 1
ATOM 1049 C C . LYS A 1 125 ? -6.884 5.457 14.325 1.00 90.25 125 LYS A C 1
ATOM 1051 O O . LYS A 1 125 ? -6.991 4.680 13.389 1.00 90.25 125 LYS A O 1
ATOM 1056 N N . GLY A 1 126 ? -7.870 5.647 15.195 1.00 89.38 126 GLY A N 1
ATOM 1057 C CA . GLY A 1 126 ? -9.200 5.064 15.012 1.00 89.38 126 GLY A CA 1
ATOM 1058 C C . GLY A 1 126 ? -10.081 5.937 14.116 1.00 89.38 126 GLY A C 1
ATOM 1059 O O . GLY A 1 126 ? -10.069 7.166 14.245 1.00 89.38 126 GLY A O 1
ATOM 1060 N N . ALA A 1 127 ? -10.873 5.300 13.258 1.00 88.31 127 ALA A N 1
ATOM 1061 C CA . ALA A 1 127 ? -11.914 5.911 12.438 1.00 88.31 127 ALA A CA 1
ATOM 1062 C C . ALA A 1 127 ? -13.281 5.256 12.727 1.00 88.31 127 ALA A C 1
ATOM 1064 O O . ALA A 1 127 ? -13.358 4.043 12.948 1.00 88.31 127 ALA A O 1
ATOM 1065 N N . PRO A 1 128 ? -14.384 6.024 12.723 1.00 85.69 128 PRO A N 1
ATOM 1066 C CA . PRO A 1 128 ? -15.702 5.497 13.075 1.00 85.69 128 PRO A CA 1
ATOM 1067 C C . PRO A 1 128 ? -16.311 4.618 11.974 1.00 85.69 128 PRO A C 1
ATOM 1069 O O . PRO A 1 128 ? -17.187 3.813 12.265 1.00 85.69 128 PRO A O 1
ATOM 1072 N N . SER A 1 129 ? -15.857 4.746 10.723 1.00 86.62 129 SER A N 1
ATOM 1073 C CA . SER A 1 129 ? -16.295 3.896 9.613 1.00 86.62 129 SER A CA 1
ATOM 1074 C C . SER A 1 129 ? -15.181 3.661 8.595 1.00 86.62 129 SER A C 1
ATOM 1076 O O . SER A 1 129 ? -14.247 4.458 8.484 1.00 86.62 129 SER A O 1
ATOM 1078 N N . GLU A 1 130 ? -15.330 2.607 7.790 1.00 84.81 130 GLU A N 1
ATOM 1079 C CA . GLU A 1 130 ? -14.426 2.284 6.677 1.00 84.81 130 GLU A CA 1
ATOM 1080 C C . GLU A 1 130 ? -14.309 3.438 5.673 1.00 84.81 130 GLU A C 1
ATOM 1082 O O . GLU A 1 130 ? -13.211 3.784 5.247 1.00 84.81 130 GLU A O 1
ATOM 1087 N N . LYS A 1 131 ? -15.419 4.119 5.367 1.00 83.81 131 LYS A N 1
ATOM 1088 C CA . LYS A 1 131 ? -15.431 5.256 4.436 1.00 83.81 131 LYS A CA 1
ATOM 1089 C C . LYS A 1 131 ? -14.651 6.462 4.963 1.00 83.81 131 LYS A C 1
ATOM 1091 O O . LYS A 1 131 ? -14.061 7.210 4.185 1.00 83.81 131 LYS A O 1
ATOM 1096 N N . GLU A 1 132 ? -14.676 6.693 6.272 1.00 85.56 132 GLU A N 1
ATOM 1097 C CA . GLU A 1 132 ? -13.891 7.765 6.891 1.00 85.56 132 GLU A CA 1
ATOM 1098 C C . GLU A 1 132 ? -12.415 7.404 7.008 1.00 85.56 132 GLU A C 1
ATOM 1100 O O . GLU A 1 132 ? -11.568 8.263 6.762 1.00 85.56 132 GLU A O 1
ATOM 1105 N N . LEU A 1 133 ? -12.115 6.137 7.308 1.00 85.19 133 LEU A N 1
ATOM 1106 C CA . LEU A 1 133 ? -10.758 5.599 7.273 1.00 85.19 133 LEU A CA 1
ATOM 1107 C C . LEU A 1 133 ? -10.139 5.815 5.890 1.00 85.19 133 LEU A C 1
ATOM 1109 O O . LEU A 1 133 ? -9.047 6.364 5.777 1.00 85.19 133 LEU A O 1
ATOM 1113 N N . GLU A 1 134 ? -10.878 5.464 4.838 1.00 81.69 134 GLU A N 1
ATOM 1114 C CA . GLU A 1 134 ? -10.443 5.625 3.454 1.00 81.69 134 GLU A CA 1
ATOM 1115 C C . GLU A 1 134 ? -10.159 7.091 3.110 1.00 81.69 134 GLU A C 1
ATOM 1117 O O . GLU A 1 134 ? -9.078 7.421 2.622 1.00 81.69 134 GLU A O 1
ATOM 1122 N N . ARG A 1 135 ? -11.092 8.000 3.425 1.00 81.62 135 ARG A N 1
ATOM 1123 C CA . ARG A 1 135 ? -10.894 9.441 3.199 1.00 81.62 135 ARG A CA 1
ATOM 1124 C C . ARG A 1 135 ? -9.665 9.973 3.927 1.00 81.62 135 ARG A C 1
ATOM 1126 O O . ARG A 1 135 ? -8.929 10.768 3.347 1.00 81.62 135 ARG A O 1
ATOM 1133 N N . TYR A 1 136 ? -9.455 9.546 5.171 1.00 84.06 136 TYR A N 1
ATOM 1134 C CA . TYR A 1 136 ? -8.301 9.947 5.965 1.00 84.06 136 TYR A CA 1
ATOM 1135 C C . TYR A 1 136 ? -6.996 9.480 5.319 1.00 84.06 136 TYR A C 1
ATOM 1137 O O . TYR A 1 136 ? -6.120 10.307 5.079 1.00 84.06 136 TYR A O 1
ATOM 1145 N N . CYS A 1 137 ? -6.890 8.199 4.959 1.00 81.62 137 CYS A N 1
ATOM 1146 C CA . CYS A 1 137 ? -5.699 7.653 4.309 1.00 81.62 137 CYS A CA 1
ATOM 1147 C C . CYS A 1 137 ? -5.400 8.359 2.978 1.00 81.62 137 CYS A C 1
ATOM 1149 O O . CYS A 1 137 ? -4.264 8.760 2.749 1.00 81.62 137 CYS A O 1
ATOM 1151 N N . VAL A 1 138 ? -6.413 8.603 2.137 1.00 78.19 138 VAL A N 1
ATOM 1152 C CA . VAL A 1 138 ? -6.233 9.309 0.853 1.00 78.19 138 VAL A CA 1
ATOM 1153 C C . VAL A 1 138 ? -5.757 10.743 1.057 1.00 78.19 138 VAL A C 1
ATOM 1155 O O . VAL A 1 138 ? -4.913 11.231 0.305 1.00 78.19 138 VAL A O 1
ATOM 1158 N N . GLN A 1 139 ? -6.303 11.444 2.050 1.00 79.12 139 GLN A N 1
ATOM 1159 C CA . GLN A 1 139 ? -5.887 12.809 2.346 1.00 79.12 139 GLN A CA 1
ATOM 1160 C C . GLN A 1 139 ? -4.451 12.842 2.874 1.00 79.12 139 GLN A C 1
ATOM 1162 O O . GLN A 1 139 ? -3.631 13.592 2.356 1.00 79.12 139 GLN A O 1
ATOM 1167 N N . GLN A 1 140 ? -4.128 11.990 3.845 1.00 79.00 140 GLN A N 1
ATOM 1168 C CA . GLN A 1 140 ? -2.802 11.955 4.455 1.00 79.00 140 GLN A CA 1
ATOM 1169 C C . GLN A 1 140 ? -1.715 11.472 3.489 1.00 79.00 140 GLN A C 1
ATOM 1171 O O . GLN A 1 140 ? -0.603 11.981 3.530 1.00 79.00 140 GLN A O 1
ATOM 1176 N N . GLN A 1 141 ? -2.028 10.567 2.560 1.00 74.38 141 GLN A N 1
ATOM 1177 C CA . GLN A 1 141 ? -1.090 10.146 1.514 1.00 74.38 141 GLN A CA 1
ATOM 1178 C C . GLN A 1 141 ? -0.752 11.282 0.534 1.00 74.38 141 GLN A C 1
ATOM 1180 O O . GLN A 1 141 ? 0.346 11.316 -0.021 1.00 74.38 141 GLN A O 1
ATOM 1185 N N . ARG A 1 142 ? -1.679 12.226 0.305 1.00 71.81 142 ARG A N 1
ATOM 1186 C CA . ARG A 1 142 ? -1.391 13.425 -0.501 1.00 71.81 142 ARG A CA 1
ATOM 1187 C C . ARG A 1 142 ? -0.442 14.380 0.213 1.00 71.81 142 ARG A C 1
ATOM 1189 O O . ARG A 1 142 ? 0.356 15.027 -0.461 1.00 71.81 142 ARG A O 1
ATOM 1196 N N . ASP A 1 143 ? -0.558 14.468 1.534 1.00 77.31 143 ASP A N 1
ATOM 1197 C CA . ASP A 1 143 ? 0.240 15.371 2.361 1.00 77.31 143 ASP A CA 1
ATOM 1198 C C . ASP A 1 143 ? 1.631 14.782 2.666 1.00 77.31 143 ASP A C 1
ATOM 1200 O O . ASP A 1 143 ? 2.627 15.503 2.618 1.00 77.31 143 ASP A O 1
ATOM 1204 N N . ASP A 1 144 ? 1.712 13.471 2.916 1.00 73.75 144 ASP A N 1
ATOM 1205 C CA . ASP A 1 144 ? 2.951 12.736 3.180 1.00 73.75 144 ASP A CA 1
ATOM 1206 C C . ASP A 1 144 ? 2.996 11.401 2.404 1.00 73.75 144 ASP A C 1
ATOM 1208 O O . ASP A 1 144 ? 2.486 10.376 2.874 1.00 73.75 144 ASP A O 1
ATOM 1212 N N . PRO A 1 145 ? 3.620 11.386 1.209 1.00 70.31 145 PRO A N 1
ATOM 1213 C CA . PRO A 1 145 ? 3.677 10.207 0.349 1.00 70.31 145 PRO A CA 1
ATOM 1214 C C . PRO A 1 145 ? 4.734 9.178 0.776 1.00 70.31 145 PRO A C 1
ATOM 1216 O O . PRO A 1 145 ? 4.873 8.159 0.101 1.00 70.31 145 PRO A O 1
ATOM 1219 N N . TYR A 1 146 ? 5.519 9.444 1.827 1.00 71.88 146 TYR A N 1
ATOM 1220 C CA . TYR A 1 146 ? 6.562 8.531 2.319 1.00 71.88 146 TYR A CA 1
ATOM 1221 C C . TYR A 1 146 ? 6.139 7.770 3.576 1.00 71.88 146 TYR A C 1
ATOM 1223 O O . TYR A 1 146 ? 6.877 6.911 4.060 1.00 71.88 146 TYR A O 1
ATOM 1231 N N . LYS A 1 147 ? 4.954 8.081 4.105 1.00 76.06 147 LYS A N 1
ATOM 1232 C CA . LYS A 1 147 ? 4.388 7.419 5.269 1.00 76.06 147 LYS A CA 1
ATOM 1233 C C . LYS A 1 147 ? 3.588 6.187 4.849 1.00 76.06 147 LYS A C 1
ATOM 1235 O O . LYS A 1 147 ? 2.731 6.253 3.964 1.00 76.06 147 LYS A O 1
ATOM 1240 N N . LEU A 1 148 ? 3.869 5.062 5.500 1.00 78.56 148 LEU A N 1
ATOM 1241 C CA . LEU A 1 148 ? 3.148 3.810 5.301 1.00 78.56 148 LEU A CA 1
ATOM 1242 C C . LEU A 1 148 ? 1.899 3.813 6.185 1.00 78.56 148 LEU A C 1
ATOM 1244 O O . LEU A 1 148 ? 1.996 3.867 7.409 1.00 78.56 148 LEU A O 1
ATOM 1248 N N . TYR A 1 149 ? 0.727 3.725 5.578 1.00 81.25 149 TYR A N 1
ATOM 1249 C CA . TYR A 1 149 ? -0.551 3.601 6.263 1.00 81.25 149 TYR A CA 1
ATOM 1250 C C . TYR A 1 149 ? -1.021 2.155 6.182 1.00 81.25 149 TYR A C 1
ATOM 1252 O O . TYR A 1 149 ? -1.252 1.624 5.097 1.00 81.25 149 TYR A O 1
ATOM 1260 N N . VAL A 1 150 ? -1.205 1.527 7.341 1.00 83.50 150 VAL A N 1
ATOM 1261 C CA . VAL A 1 150 ? -1.766 0.177 7.452 1.00 83.50 150 VAL A CA 1
ATOM 1262 C C . VAL A 1 150 ? -3.169 0.305 8.029 1.00 83.50 150 VAL A C 1
ATOM 1264 O O . VAL A 1 150 ? -3.341 0.583 9.213 1.00 83.50 150 VAL A O 1
ATOM 1267 N N . GLY A 1 151 ? -4.170 0.158 7.169 1.00 85.25 151 GLY A N 1
ATOM 1268 C CA . GLY A 1 151 ? -5.588 0.223 7.492 1.00 85.25 151 GLY A CA 1
ATOM 1269 C C . GLY A 1 151 ? -6.163 -1.149 7.840 1.00 85.25 151 GLY A C 1
ATOM 1270 O O . GLY A 1 151 ? -6.173 -2.034 6.992 1.00 85.25 151 GLY A O 1
ATOM 1271 N N . THR A 1 152 ? -6.716 -1.321 9.038 1.00 85.88 152 THR A N 1
ATOM 1272 C CA . THR A 1 152 ? -7.397 -2.556 9.455 1.00 85.88 152 THR A CA 1
ATOM 1273 C C . THR A 1 152 ? -8.892 -2.310 9.634 1.00 85.88 152 THR A C 1
ATOM 1275 O O . THR A 1 152 ? -9.315 -1.515 10.472 1.00 85.88 152 THR A O 1
ATOM 1278 N N . VAL A 1 153 ? -9.711 -3.010 8.854 1.00 86.31 153 VAL A N 1
ATOM 1279 C CA . VAL A 1 153 ? -11.174 -2.978 8.951 1.00 86.31 153 VAL A CA 1
ATOM 1280 C C . VAL A 1 153 ? -11.632 -4.258 9.631 1.00 86.31 153 VAL A C 1
ATOM 1282 O O . VAL A 1 153 ? -11.621 -5.328 9.026 1.00 86.31 153 VAL A O 1
ATOM 1285 N N . PHE A 1 154 ? -12.016 -4.149 10.894 1.00 84.38 154 PHE A N 1
ATOM 1286 C CA . PHE A 1 154 ? -12.526 -5.256 11.687 1.00 84.38 154 PHE A CA 1
ATOM 1287 C C . PHE A 1 154 ? -14.006 -5.495 11.372 1.00 84.38 154 PHE A C 1
ATOM 1289 O O . PHE A 1 154 ? -14.834 -4.590 11.495 1.00 84.38 154 PHE A O 1
ATOM 1296 N N . GLN A 1 155 ? -14.349 -6.718 10.972 1.00 81.12 155 GLN A N 1
ATOM 1297 C CA . GLN A 1 155 ? -15.722 -7.116 10.676 1.00 81.12 155 GLN A CA 1
ATOM 1298 C C . GLN A 1 155 ? -16.324 -7.814 11.897 1.00 81.12 155 GLN A C 1
ATOM 1300 O O . GLN A 1 155 ? -15.742 -8.750 12.434 1.00 81.12 155 GLN A O 1
ATOM 1305 N N . ASN A 1 156 ? -17.505 -7.369 12.336 1.00 71.69 156 ASN A N 1
ATOM 1306 C CA . ASN A 1 156 ? -18.234 -7.940 13.480 1.00 71.69 156 ASN A CA 1
ATOM 1307 C C . ASN A 1 156 ? -17.517 -7.831 14.843 1.00 71.69 156 ASN A C 1
ATOM 1309 O O . ASN A 1 156 ? -17.793 -8.612 15.751 1.00 71.69 156 ASN A O 1
ATOM 1313 N N . PHE A 1 157 ? -16.626 -6.851 15.015 1.00 70.81 157 PHE A N 1
ATOM 1314 C CA . PHE A 1 157 ? -16.026 -6.552 16.317 1.00 70.81 157 PHE A CA 1
ATOM 1315 C C . PHE A 1 157 ? -16.967 -5.658 17.134 1.00 70.81 157 PHE A C 1
ATOM 1317 O O . PHE A 1 157 ? -17.110 -4.468 16.849 1.00 70.81 157 PHE A O 1
ATOM 1324 N N . GLY A 1 158 ? -17.627 -6.258 18.126 1.00 68.75 158 GLY A N 1
ATOM 1325 C CA . GLY A 1 158 ? -18.376 -5.552 19.168 1.00 68.75 158 GLY A CA 1
ATOM 1326 C C . GLY A 1 158 ? -17.470 -5.149 20.336 1.00 68.75 158 GLY A C 1
ATOM 1327 O O . GLY A 1 158 ? -16.319 -4.763 20.128 1.00 68.75 158 GLY A O 1
ATOM 1328 N N . ASP A 1 159 ? -17.987 -5.276 21.559 1.00 69.50 159 ASP A N 1
ATOM 1329 C CA . ASP A 1 159 ? -17.244 -5.001 22.801 1.00 69.50 159 ASP A CA 1
ATOM 1330 C C . ASP A 1 159 ? -16.438 -6.215 23.311 1.00 69.50 159 ASP A C 1
ATOM 1332 O O . ASP A 1 159 ? -15.672 -6.105 24.268 1.00 69.50 159 ASP A O 1
ATOM 1336 N N . GLU A 1 160 ? -16.590 -7.374 22.664 1.00 70.19 160 GLU A N 1
ATOM 1337 C CA . GLU A 1 160 ? -15.939 -8.634 23.028 1.00 70.19 160 GLU A CA 1
ATOM 1338 C C . GLU A 1 160 ? -15.149 -9.229 21.856 1.00 70.19 160 GLU A C 1
ATOM 1340 O O . GLU A 1 160 ? -15.374 -8.909 20.685 1.00 70.19 160 GLU A O 1
ATOM 1345 N N . LEU A 1 161 ? -14.213 -10.123 22.187 1.00 68.88 161 LEU A N 1
ATOM 1346 C CA . LEU A 1 161 ? -13.343 -10.790 21.223 1.00 68.88 161 LEU A CA 1
ATOM 1347 C C . LEU A 1 161 ? -14.173 -11.801 20.410 1.00 68.88 161 LEU A C 1
ATOM 1349 O O . LEU A 1 161 ? -14.726 -12.737 20.993 1.00 68.88 161 LEU A O 1
ATOM 1353 N N . PRO A 1 162 ? -14.288 -11.636 19.081 1.00 69.19 162 PRO A N 1
ATOM 1354 C CA . PRO A 1 162 ? -15.107 -12.527 18.277 1.00 69.19 162 PRO A CA 1
ATOM 1355 C C . PRO A 1 162 ? -14.496 -13.930 18.231 1.00 69.19 162 PRO A C 1
ATOM 1357 O O . PRO A 1 162 ? -13.280 -14.110 18.299 1.00 69.19 162 PRO A O 1
ATOM 1360 N N . THR A 1 163 ? -15.347 -14.943 18.069 1.00 72.44 163 THR A N 1
ATOM 1361 C CA . THR A 1 163 ? -14.935 -16.358 18.003 1.00 72.44 163 THR A CA 1
ATOM 1362 C C . THR A 1 163 ? -14.012 -16.645 16.814 1.00 72.44 163 THR A C 1
ATOM 1364 O O . THR A 1 163 ? -13.249 -17.609 16.831 1.00 72.44 163 THR A O 1
ATOM 1367 N N . SER A 1 164 ? -14.066 -15.795 15.789 1.00 72.94 164 SER A N 1
ATOM 1368 C CA . SER A 1 164 ? -13.192 -15.805 14.622 1.00 72.94 164 SER A CA 1
ATOM 1369 C C . SER A 1 164 ? -12.758 -14.380 14.289 1.00 72.94 164 SER A C 1
ATOM 1371 O O . SER A 1 164 ? -13.595 -13.478 14.233 1.00 72.94 164 SER A O 1
ATOM 1373 N N . LEU A 1 165 ? -11.463 -14.187 14.033 1.00 73.56 165 LEU A N 1
ATOM 1374 C CA . LEU A 1 165 ? -10.909 -12.901 13.617 1.00 73.56 165 LEU A CA 1
ATOM 1375 C C . LEU A 1 165 ? -11.266 -12.657 12.139 1.00 73.56 165 LEU A C 1
ATOM 1377 O O . LEU A 1 165 ? -10.591 -13.167 11.250 1.00 73.56 165 LEU A O 1
ATOM 1381 N N . ASP A 1 166 ? -12.335 -11.906 11.876 1.00 78.75 166 ASP A N 1
ATOM 1382 C CA . ASP A 1 166 ? -12.688 -11.461 10.524 1.00 78.75 166 ASP A CA 1
ATOM 1383 C C . ASP A 1 166 ? -12.267 -9.999 10.340 1.00 78.75 166 ASP A C 1
ATOM 1385 O O . ASP A 1 166 ? -12.735 -9.096 11.039 1.00 78.75 166 ASP A O 1
ATOM 1389 N N . TYR A 1 167 ? -11.321 -9.762 9.437 1.00 79.81 167 TYR A N 1
ATOM 1390 C CA . TYR A 1 167 ? -10.746 -8.445 9.214 1.00 79.81 167 TYR A CA 1
ATOM 1391 C C . TYR A 1 167 ? -10.208 -8.306 7.791 1.00 79.81 167 TYR A C 1
ATOM 1393 O O . TYR A 1 167 ? -9.799 -9.274 7.152 1.00 79.81 167 TYR A O 1
ATOM 1401 N N . LYS A 1 168 ? -10.181 -7.066 7.302 1.00 81.75 168 LYS A N 1
ATOM 1402 C CA . LYS A 1 168 ? -9.566 -6.692 6.027 1.00 81.75 168 LYS A CA 1
ATOM 1403 C C . LYS A 1 168 ? -8.378 -5.785 6.312 1.00 81.75 168 LYS A C 1
ATOM 1405 O O . LYS A 1 168 ? -8.539 -4.767 6.983 1.00 81.75 168 LYS A O 1
ATOM 1410 N N . ILE A 1 169 ? -7.204 -6.137 5.794 1.00 78.50 169 ILE A N 1
ATOM 1411 C CA . ILE A 1 169 ? -6.040 -5.245 5.793 1.00 78.50 169 ILE A CA 1
ATOM 1412 C C . ILE A 1 169 ? -6.008 -4.496 4.464 1.00 78.50 169 ILE A C 1
ATOM 1414 O O . ILE A 1 169 ? -6.193 -5.081 3.400 1.00 78.50 169 ILE A O 1
ATOM 1418 N N . ARG A 1 170 ? -5.742 -3.199 4.539 1.00 74.69 170 ARG A N 1
ATOM 1419 C CA . ARG A 1 170 ? -5.452 -2.314 3.417 1.00 74.69 170 ARG A CA 1
ATOM 1420 C C . ARG A 1 170 ? -4.123 -1.625 3.700 1.00 74.69 170 ARG A C 1
ATOM 1422 O O . ARG A 1 170 ? -3.870 -1.232 4.833 1.00 74.69 170 ARG A O 1
ATOM 1429 N N . HIS A 1 171 ? -3.281 -1.469 2.694 1.00 73.50 171 HIS A N 1
ATOM 1430 C CA . HIS A 1 171 ? -2.025 -0.734 2.817 1.00 73.50 171 HIS A CA 1
ATOM 1431 C C . HIS A 1 171 ? -1.809 0.117 1.566 1.00 73.50 171 HIS A C 1
ATOM 1433 O O . HIS A 1 171 ? -2.383 -0.183 0.516 1.00 73.50 171 HIS A O 1
ATOM 1439 N N . ASN A 1 172 ? -1.027 1.190 1.678 1.00 65.50 172 ASN A N 1
ATOM 1440 C CA . ASN A 1 172 ? -0.537 1.924 0.514 1.00 65.50 172 ASN A CA 1
ATOM 1441 C C . ASN A 1 172 ? 0.859 1.406 0.116 1.00 65.50 172 ASN A C 1
ATOM 1443 O O . ASN A 1 172 ? 1.698 1.241 1.002 1.00 65.50 172 ASN A O 1
ATOM 1447 N N . PRO A 1 173 ? 1.112 1.156 -1.181 1.00 51.59 173 PRO A N 1
ATOM 1448 C CA . PRO A 1 173 ? 2.466 0.921 -1.674 1.00 51.59 173 PRO A CA 1
ATOM 1449 C C . PRO A 1 173 ? 3.319 2.200 -1.702 1.00 51.59 173 PRO A C 1
ATOM 1451 O O . PRO A 1 173 ? 2.744 3.315 -1.803 1.00 51.59 173 PRO A O 1
#

Radius of gyration: 32.19 Å; chains: 1; bounding box: 78×35×88 Å

Organism: Araneus ventricosus (NCBI:txid182803)